Protein AF-A0A8T5RMD9-F1 (afdb_monomer_lite)

Radius of gyration: 17.08 Å; chains: 1; bounding box: 33×36×44 Å

pLDDT: mean 78.81, std 8.8, range [47.44, 91.5]

Foldseek 3Di:
DPVVVVVVVVVVVVVVVVVVVVVLVVCVVVVDDPVNSVLVVQLVVVLVVCVVVDPDPVVSVVSSVVSSVVSVVVCVVCVVVVVVVVVVVD

Sequence (90 aa):
MNEKIREDIQLRIEKLVEKTFKKIIEKATKGDSLEQLVKSLIIEKIMAKLKILIRRTVVKKVAKIVVKKSVDKFWNNHRDQLLNIVENLK

Secondary structure (DSSP, 8-state):
--HHHHHHHHHHHHHHHHHHHHHHHHHHHTT--HHHHHHHHHHHHHHHHHHTT---HHHHHHHHHHHHHHHHHHHHHHHHHHHHHHHTT-

Structure (mmCIF, N/CA/C/O backbone):
data_AF-A0A8T5RMD9-F1
#
_entry.id   AF-A0A8T5RMD9-F1
#
loop_
_atom_site.group_PDB
_atom_site.id
_atom_site.type_symbol
_atom_site.label_atom_id
_atom_site.label_alt_id
_atom_site.label_comp_id
_atom_site.label_asym_id
_atom_site.label_entity_id
_atom_site.label_seq_id
_atom_site.pdbx_PDB_ins_code
_atom_site.Cartn_x
_atom_site.Cartn_y
_atom_site.Cartn_z
_atom_site.occupancy
_atom_site.B_iso_or_equiv
_atom_site.auth_seq_id
_atom_site.auth_comp_id
_atom_site.auth_asym_id
_atom_site.auth_atom_id
_atom_site.pdbx_PDB_model_num
ATOM 1 N N . MET A 1 1 ? 13.354 7.544 32.556 1.00 54.69 1 MET A N 1
ATOM 2 C CA . MET A 1 1 ? 12.763 8.017 31.282 1.00 54.69 1 MET A CA 1
ATOM 3 C C . MET A 1 1 ? 11.617 8.940 31.664 1.00 54.69 1 MET A C 1
ATOM 5 O O . MET A 1 1 ? 10.777 8.499 32.428 1.00 54.69 1 MET A O 1
ATOM 9 N N . ASN A 1 2 ? 11.652 10.220 31.284 1.00 58.69 2 ASN A N 1
ATOM 10 C CA . ASN A 1 2 ? 10.724 11.241 31.796 1.00 58.69 2 ASN A CA 1
ATOM 11 C C . ASN A 1 2 ? 9.276 10.890 31.386 1.00 58.69 2 ASN A C 1
ATOM 13 O O . ASN A 1 2 ? 9.015 10.778 30.190 1.00 58.69 2 ASN A O 1
ATOM 17 N N . GLU A 1 3 ? 8.361 10.671 32.336 1.00 66.00 3 GLU A N 1
ATOM 18 C CA . GLU A 1 3 ? 6.981 10.208 32.071 1.00 66.00 3 GLU A CA 1
ATOM 19 C C . GLU A 1 3 ? 6.241 11.094 31.062 1.00 66.00 3 GLU A C 1
ATOM 21 O O . GLU A 1 3 ? 5.617 10.579 30.137 1.00 66.00 3 GLU A O 1
ATOM 26 N N . LYS A 1 4 ? 6.453 12.414 31.123 1.00 63.50 4 LYS A N 1
ATOM 27 C CA . LYS A 1 4 ? 5.910 13.374 30.146 1.00 63.50 4 LYS A CA 1
ATOM 28 C C . LYS A 1 4 ? 6.369 13.116 28.707 1.00 63.50 4 LYS A C 1
ATOM 30 O O . LYS A 1 4 ? 5.588 13.246 27.773 1.00 63.50 4 LYS A O 1
ATOM 35 N N . ILE A 1 5 ? 7.625 12.700 28.512 1.00 63.19 5 ILE A N 1
ATOM 36 C CA . ILE A 1 5 ? 8.147 12.350 27.179 1.00 63.19 5 ILE A CA 1
ATOM 37 C C . ILE A 1 5 ? 7.444 11.092 26.652 1.00 63.19 5 ILE A C 1
ATOM 39 O O . ILE A 1 5 ? 7.211 10.972 25.451 1.00 63.19 5 ILE A O 1
ATOM 43 N N . ARG A 1 6 ? 7.084 10.154 27.536 1.00 71.50 6 ARG A N 1
ATOM 44 C CA . ARG A 1 6 ? 6.373 8.928 27.159 1.00 71.50 6 ARG A CA 1
ATOM 45 C C . ARG A 1 6 ? 4.932 9.228 26.735 1.00 71.50 6 ARG A C 1
ATOM 47 O O . ARG A 1 6 ? 4.514 8.726 25.695 1.00 71.50 6 ARG A O 1
ATOM 54 N N . GLU A 1 7 ? 4.228 10.082 27.476 1.00 77.12 7 GLU A N 1
ATOM 55 C CA . GLU A 1 7 ? 2.856 10.511 27.161 1.00 77.12 7 GLU A CA 1
ATOM 56 C C . GLU A 1 7 ? 2.776 11.280 25.834 1.00 77.12 7 GLU A C 1
ATOM 58 O O . GLU A 1 7 ? 1.953 10.957 24.978 1.00 77.12 7 GLU A O 1
ATOM 63 N N . ASP A 1 8 ? 3.687 12.228 25.595 1.00 76.56 8 ASP A N 1
ATOM 64 C CA . ASP A 1 8 ? 3.729 12.988 24.338 1.00 76.56 8 ASP A CA 1
ATOM 65 C C . ASP A 1 8 ? 4.005 12.101 23.114 1.00 76.56 8 ASP A C 1
ATOM 67 O O . ASP A 1 8 ? 3.424 12.291 22.037 1.00 76.56 8 ASP A O 1
ATOM 71 N N . ILE A 1 9 ? 4.900 11.117 23.254 1.00 80.94 9 ILE A N 1
ATOM 72 C CA . ILE A 1 9 ? 5.185 10.143 22.192 1.00 80.94 9 ILE A CA 1
ATOM 73 C C . ILE A 1 9 ? 3.956 9.265 21.946 1.00 80.94 9 ILE A C 1
ATOM 75 O O . ILE A 1 9 ? 3.599 9.038 20.788 1.00 80.94 9 ILE A O 1
ATOM 79 N N . GLN A 1 10 ? 3.289 8.808 23.004 1.00 81.25 10 GLN A N 1
ATOM 80 C CA . GLN A 1 10 ? 2.111 7.954 22.898 1.00 81.25 10 GLN A CA 1
ATOM 81 C C . GLN A 1 10 ? 0.944 8.675 22.213 1.00 81.25 10 GLN A C 1
ATOM 83 O O . GLN A 1 10 ? 0.410 8.161 21.232 1.00 81.25 10 GLN A O 1
ATOM 88 N N . LEU A 1 11 ? 0.646 9.916 22.604 1.00 85.12 11 LEU A N 1
ATOM 89 C CA . LEU A 1 11 ? -0.376 10.745 21.954 1.00 85.12 11 LEU A CA 1
ATOM 90 C C . LEU A 1 11 ? -0.066 11.005 20.472 1.00 85.12 11 LEU A C 1
ATOM 92 O O . LEU A 1 11 ? -0.967 11.053 19.628 1.00 85.12 11 LEU A O 1
ATOM 96 N N . ARG A 1 12 ? 1.215 11.173 20.115 1.00 82.81 12 ARG A N 1
ATOM 97 C CA . ARG A 1 12 ? 1.629 11.298 18.707 1.00 82.81 12 ARG A CA 1
ATOM 98 C C . ARG A 1 12 ? 1.417 9.999 17.937 1.00 82.81 12 ARG A C 1
ATOM 100 O O . ARG A 1 12 ? 0.974 10.059 16.790 1.00 82.81 12 ARG A O 1
ATOM 107 N N . ILE A 1 13 ? 1.723 8.852 18.540 1.00 82.38 13 ILE A N 1
ATOM 108 C CA . ILE A 1 13 ? 1.489 7.536 17.936 1.00 82.38 13 ILE A CA 1
ATOM 109 C C . ILE A 1 13 ? -0.009 7.324 17.718 1.00 82.38 13 ILE A C 1
ATOM 111 O O . ILE A 1 13 ? -0.407 7.025 16.596 1.00 82.38 13 ILE A O 1
ATOM 115 N N . GLU A 1 14 ? -0.839 7.552 18.733 1.00 85.06 14 GLU A N 1
ATOM 116 C CA . GLU A 1 14 ? -2.294 7.389 18.651 1.00 85.06 14 GLU A CA 1
ATOM 117 C C . GLU A 1 14 ? -2.898 8.250 17.538 1.00 85.06 14 GLU A C 1
ATOM 119 O O . GLU A 1 14 ? -3.617 7.739 16.680 1.00 85.06 14 GLU A O 1
ATOM 124 N N . LYS A 1 15 ? -2.504 9.527 17.442 1.00 87.00 15 LYS A N 1
ATOM 125 C CA . LYS A 1 15 ? -2.947 10.412 16.349 1.00 87.00 15 LYS A CA 1
ATOM 126 C C . LYS A 1 15 ? -2.526 9.912 14.967 1.00 87.00 15 LYS A C 1
ATOM 128 O O . LYS A 1 15 ? -3.272 10.057 13.995 1.00 87.00 15 LYS A O 1
ATOM 133 N N . LEU A 1 16 ? -1.322 9.352 14.839 1.00 81.12 16 LEU A N 1
ATOM 134 C CA . LEU A 1 16 ? -0.849 8.780 13.576 1.00 81.12 16 LEU A CA 1
ATOM 135 C C . LEU A 1 16 ? -1.625 7.514 13.207 1.00 81.12 16 LEU A C 1
ATOM 137 O O . LEU A 1 16 ? -1.973 7.336 12.035 1.00 81.12 16 LEU A O 1
ATOM 141 N N . VAL A 1 17 ? -1.915 6.667 14.193 1.00 80.38 17 VAL A N 1
ATOM 142 C CA . VAL A 1 17 ? -2.728 5.460 14.032 1.00 80.38 17 VAL A CA 1
ATOM 143 C C . VAL A 1 17 ? -4.137 5.841 13.586 1.00 80.38 17 VAL A C 1
ATOM 145 O O . VAL A 1 17 ? -4.572 5.397 12.524 1.00 80.38 17 VAL A O 1
ATOM 148 N N . GLU A 1 18 ? -4.806 6.744 14.302 1.00 82.19 18 GLU A N 1
ATOM 149 C CA . GLU A 1 18 ? -6.168 7.193 13.994 1.00 82.19 18 GLU A CA 1
ATOM 150 C C . GLU A 1 18 ? -6.267 7.779 12.577 1.00 82.19 18 GLU A C 1
ATOM 152 O O . GLU A 1 18 ? -7.141 7.416 11.787 1.00 82.19 18 GLU A O 1
ATOM 157 N N . LYS A 1 19 ? -5.314 8.639 12.199 1.00 84.56 19 LYS A N 1
ATOM 158 C CA . LYS A 1 19 ? -5.257 9.229 10.855 1.00 84.56 19 LYS A CA 1
ATOM 159 C C . LYS A 1 19 ? -5.054 8.180 9.761 1.00 84.56 19 LYS A C 1
ATOM 161 O O . LYS A 1 19 ? -5.549 8.350 8.645 1.00 84.56 19 LYS A O 1
ATOM 166 N N . THR A 1 20 ? -4.304 7.122 10.056 1.00 78.31 20 THR A N 1
ATOM 167 C CA . THR A 1 20 ? -4.065 6.022 9.116 1.00 78.31 20 THR A CA 1
ATOM 168 C C . THR A 1 20 ? -5.326 5.180 8.950 1.00 78.31 20 THR A C 1
ATOM 170 O O . THR A 1 20 ? -5.726 4.924 7.816 1.00 78.31 20 THR A O 1
ATOM 173 N N . PHE A 1 21 ? -6.007 4.845 10.049 1.00 77.50 21 PHE A N 1
ATOM 174 C CA . PHE A 1 21 ? -7.292 4.146 10.014 1.00 77.50 21 PHE A CA 1
ATOM 175 C C . PHE A 1 21 ? -8.353 4.924 9.236 1.00 77.50 21 PHE A C 1
ATOM 177 O O . PHE A 1 21 ? -8.963 4.357 8.334 1.00 77.50 21 PHE A O 1
ATOM 184 N N . LYS A 1 22 ? -8.507 6.231 9.488 1.00 82.06 22 LYS A N 1
ATOM 185 C CA . LYS A 1 22 ? -9.446 7.085 8.738 1.00 82.06 22 LYS A CA 1
ATOM 186 C C . LYS A 1 22 ? -9.210 7.018 7.229 1.00 82.06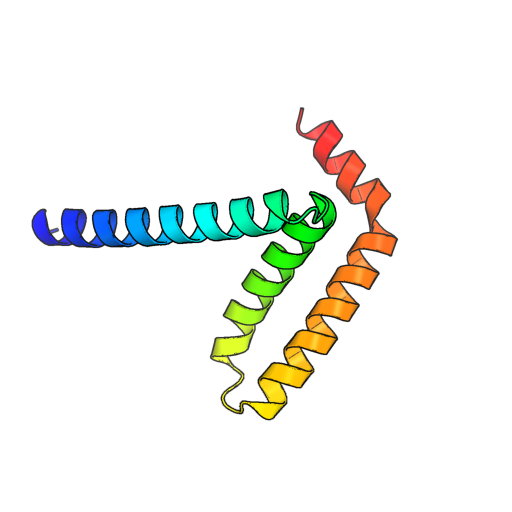 22 LYS A C 1
ATOM 188 O O . LYS A 1 22 ? -10.153 6.816 6.477 1.00 82.06 22 LYS A O 1
ATOM 193 N N . LYS A 1 23 ? -7.953 7.087 6.778 1.00 78.81 23 LYS A N 1
ATOM 194 C CA . LYS A 1 23 ? -7.613 6.973 5.348 1.00 78.81 23 LYS A CA 1
ATOM 195 C C . LYS A 1 23 ? -7.903 5.598 4.754 1.00 78.81 23 LYS A C 1
ATOM 197 O O . LYS A 1 23 ? -8.260 5.516 3.583 1.00 78.81 23 LYS A O 1
ATOM 202 N N . ILE A 1 24 ? -7.677 4.529 5.516 1.00 76.50 24 ILE A N 1
ATOM 203 C CA . ILE A 1 24 ? -7.971 3.163 5.065 1.00 76.50 24 ILE A CA 1
ATOM 204 C C . ILE A 1 24 ? -9.482 2.994 4.917 1.00 76.50 24 ILE A C 1
ATOM 206 O O . ILE A 1 24 ? -9.931 2.530 3.874 1.00 76.50 24 ILE A O 1
ATOM 210 N N . ILE A 1 25 ? -10.246 3.433 5.920 1.00 73.44 25 ILE A N 1
ATOM 211 C CA . ILE A 1 25 ? -11.709 3.393 5.903 1.00 73.44 25 ILE A CA 1
ATOM 212 C C . ILE A 1 25 ? -12.233 4.231 4.737 1.00 73.44 25 ILE A C 1
ATOM 214 O O . ILE A 1 25 ? -12.958 3.697 3.919 1.00 73.44 25 ILE A O 1
ATOM 218 N N . GLU A 1 26 ? -11.791 5.480 4.563 1.00 76.19 26 GLU A N 1
ATOM 219 C CA . GLU A 1 26 ? -12.201 6.329 3.432 1.00 76.19 26 GLU A CA 1
ATOM 220 C C . GLU A 1 26 ? -11.953 5.693 2.058 1.00 76.19 26 GLU A C 1
ATOM 222 O O . GLU A 1 26 ? -12.739 5.907 1.135 1.00 76.19 26 GLU A O 1
ATOM 227 N N . LYS A 1 27 ? -10.857 4.942 1.890 1.00 69.88 27 LYS A N 1
ATOM 228 C CA . LYS A 1 27 ? -10.601 4.194 0.652 1.00 69.88 27 LYS A CA 1
ATOM 229 C C . LYS A 1 27 ? -11.561 3.007 0.523 1.00 69.88 27 LYS A C 1
ATOM 231 O O . LYS A 1 27 ? -12.135 2.818 -0.542 1.00 69.88 27 LYS A O 1
ATOM 236 N N . ALA A 1 28 ? -11.806 2.275 1.611 1.00 68.88 28 ALA A N 1
ATOM 237 C CA . ALA A 1 28 ? -12.756 1.164 1.640 1.00 68.88 28 ALA A CA 1
ATOM 238 C C . ALA A 1 28 ? -14.184 1.620 1.289 1.00 68.88 28 ALA A C 1
ATOM 240 O O . ALA A 1 28 ? -14.852 1.002 0.464 1.00 68.88 28 ALA A O 1
ATOM 241 N N . THR A 1 29 ? -14.640 2.744 1.853 1.00 66.25 29 THR A N 1
ATOM 242 C CA . THR A 1 29 ? -15.990 3.285 1.622 1.00 66.25 29 THR A CA 1
ATOM 243 C C . THR A 1 29 ? -16.184 3.820 0.201 1.00 66.25 29 THR A C 1
ATOM 245 O O . THR A 1 29 ? -17.316 3.928 -0.258 1.00 66.25 29 THR A O 1
ATOM 248 N N . LYS A 1 30 ? -15.102 4.133 -0.527 1.00 67.06 30 LYS A N 1
ATOM 249 C CA . LYS A 1 30 ? -15.148 4.558 -1.939 1.00 67.06 30 LYS A CA 1
ATOM 250 C C . LYS A 1 30 ? -15.329 3.401 -2.927 1.00 67.06 30 LYS A C 1
ATOM 252 O O . LYS A 1 30 ? -15.301 3.634 -4.132 1.00 67.06 30 LYS A O 1
ATOM 257 N N . GLY A 1 31 ? -15.533 2.181 -2.430 1.00 58.38 31 GLY A N 1
ATOM 258 C CA . GLY A 1 31 ? -15.729 0.993 -3.256 1.00 58.38 31 GLY A CA 1
ATOM 259 C C . GLY A 1 31 ? -14.426 0.327 -3.699 1.00 58.38 31 GLY A C 1
ATOM 260 O O . GLY A 1 31 ? -14.472 -0.577 -4.532 1.00 58.38 31 GLY A O 1
ATOM 261 N N . ASP A 1 32 ? -13.273 0.728 -3.147 1.00 66.94 32 ASP A N 1
ATOM 262 C CA . ASP A 1 32 ? -12.031 -0.015 -3.359 1.00 66.94 32 ASP A CA 1
ATOM 263 C C . ASP A 1 32 ? -12.155 -1.391 -2.688 1.00 66.94 32 ASP A C 1
ATOM 265 O O . ASP A 1 32 ? -12.513 -1.504 -1.513 1.00 66.94 32 ASP A O 1
ATOM 269 N N . SER A 1 33 ? -11.829 -2.458 -3.421 1.00 77.88 33 SER A N 1
ATOM 270 C CA . SER A 1 33 ? -11.820 -3.802 -2.846 1.00 77.88 33 SER A CA 1
ATOM 271 C C . SER A 1 33 ? -10.782 -3.916 -1.720 1.00 77.88 33 SER A C 1
ATOM 273 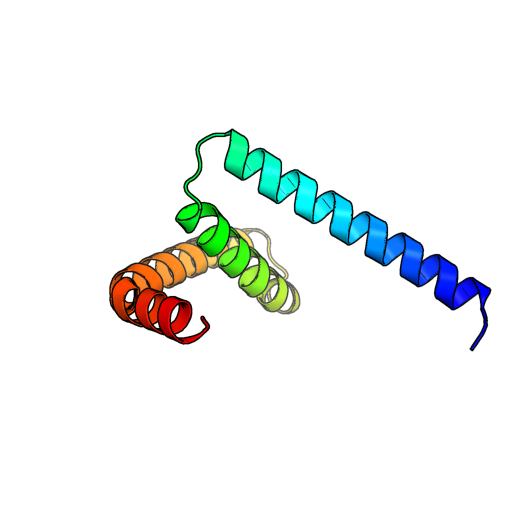O O . SER A 1 33 ? -9.745 -3.247 -1.733 1.00 77.88 33 SER A O 1
ATOM 275 N N . LEU A 1 34 ? -11.015 -4.820 -0.761 1.00 74.88 34 LEU A N 1
ATOM 276 C CA . LEU A 1 34 ? -10.037 -5.160 0.287 1.00 74.88 34 LEU A CA 1
ATOM 277 C C . LEU A 1 34 ? -8.650 -5.476 -0.297 1.00 74.88 34 LEU A C 1
ATOM 279 O O . LEU A 1 34 ? -7.628 -5.074 0.253 1.00 74.88 34 LEU A O 1
ATOM 283 N N . GLU A 1 35 ? -8.616 -6.115 -1.467 1.00 78.75 35 GLU A N 1
ATOM 284 C CA . GLU A 1 35 ? -7.392 -6.344 -2.232 1.00 78.75 35 GLU A CA 1
ATOM 285 C C . GLU A 1 35 ? -6.680 -5.031 -2.613 1.00 78.75 35 GLU A C 1
ATOM 287 O O . GLU A 1 35 ? -5.472 -4.896 -2.404 1.00 78.75 35 GLU A O 1
ATOM 292 N N . GLN A 1 36 ? -7.404 -4.038 -3.138 1.00 80.94 36 GLN A N 1
ATOM 293 C CA . GLN A 1 36 ? -6.827 -2.733 -3.480 1.00 80.94 36 GLN A CA 1
ATOM 294 C C . GLN A 1 36 ? -6.321 -1.967 -2.252 1.00 80.94 36 GLN A C 1
ATOM 296 O O . GLN A 1 36 ? -5.303 -1.267 -2.340 1.00 80.94 36 GLN A O 1
ATOM 301 N N . LEU A 1 37 ? -6.977 -2.129 -1.101 1.00 81.81 37 LEU A N 1
ATOM 302 C CA . LEU A 1 37 ? -6.512 -1.569 0.168 1.00 81.81 37 LEU A CA 1
ATOM 303 C C . LEU A 1 37 ? -5.180 -2.185 0.591 1.00 81.81 37 LEU A C 1
ATOM 305 O O . LEU A 1 37 ? -4.233 -1.449 0.876 1.00 81.81 37 LEU A O 1
ATOM 309 N N . VAL A 1 38 ? -5.073 -3.517 0.569 1.00 81.38 38 VAL A N 1
ATOM 310 C CA . VAL A 1 38 ? -3.835 -4.228 0.914 1.00 81.38 38 VAL A CA 1
ATOM 311 C C . VAL A 1 38 ? -2.707 -3.837 -0.042 1.00 81.38 38 VAL A C 1
ATOM 313 O O . VAL A 1 38 ? -1.637 -3.419 0.408 1.00 81.38 38 VAL A O 1
ATOM 316 N N . LYS A 1 39 ? -2.956 -3.861 -1.357 1.00 84.94 39 LYS A N 1
ATOM 317 C CA . LYS A 1 39 ? -1.988 -3.405 -2.369 1.00 84.94 39 LYS A CA 1
ATOM 318 C C . LYS A 1 39 ? -1.546 -1.962 -2.114 1.00 84.94 39 LYS A C 1
ATOM 320 O O . LYS A 1 39 ? -0.350 -1.670 -2.146 1.00 84.94 39 LYS A O 1
ATOM 325 N N . SER A 1 40 ? -2.479 -1.061 -1.799 1.00 85.00 40 SER A N 1
ATOM 326 C CA . SER A 1 40 ? -2.170 0.336 -1.468 1.00 85.00 40 SER A CA 1
ATOM 327 C C . SER A 1 40 ? -1.277 0.467 -0.236 1.00 85.00 40 SER A C 1
ATOM 329 O O . SER A 1 40 ? -0.325 1.247 -0.263 1.00 85.00 40 SER A O 1
ATOM 331 N N . LEU A 1 41 ? -1.543 -0.298 0.825 1.00 84.31 41 LEU A N 1
ATOM 332 C CA . LEU A 1 41 ? -0.728 -0.292 2.042 1.00 84.31 41 LEU A CA 1
ATOM 333 C C . LEU A 1 41 ? 0.692 -0.802 1.779 1.00 84.31 41 LEU A C 1
ATOM 335 O O . LEU A 1 41 ? 1.660 -0.195 2.244 1.00 84.31 41 LEU A O 1
ATOM 339 N N . ILE A 1 42 ? 0.834 -1.861 0.976 1.00 85.31 42 ILE A N 1
ATOM 340 C CA . ILE A 1 42 ? 2.139 -2.385 0.551 1.00 85.31 42 ILE A CA 1
ATOM 341 C C . ILE A 1 42 ? 2.907 -1.313 -0.234 1.00 85.31 42 ILE A C 1
ATOM 343 O O . ILE A 1 42 ? 4.065 -1.023 0.082 1.00 85.31 42 ILE A O 1
ATOM 347 N N . ILE A 1 43 ? 2.260 -0.668 -1.212 1.00 87.69 43 ILE A N 1
ATOM 348 C CA . ILE A 1 43 ? 2.864 0.414 -2.003 1.00 87.69 43 ILE A CA 1
ATOM 349 C C . ILE A 1 43 ? 3.311 1.564 -1.092 1.00 87.69 43 ILE A C 1
ATOM 351 O O . ILE A 1 43 ? 4.428 2.058 -1.241 1.00 87.69 43 ILE A O 1
ATOM 355 N N . GLU A 1 44 ? 2.476 1.993 -0.141 1.00 87.06 44 GLU A N 1
ATOM 356 C CA . GLU A 1 44 ? 2.812 3.066 0.801 1.00 87.06 44 GLU A CA 1
ATOM 357 C C . GLU A 1 44 ? 4.019 2.698 1.678 1.00 87.06 44 GLU A C 1
ATOM 359 O O . GLU A 1 44 ? 4.933 3.515 1.829 1.00 87.06 44 GLU A O 1
ATOM 364 N N . LYS A 1 45 ? 4.086 1.458 2.181 1.00 85.81 45 LYS A N 1
ATOM 365 C CA . LYS A 1 45 ? 5.213 0.955 2.983 1.00 85.81 45 LYS A CA 1
ATOM 366 C C . LYS A 1 45 ? 6.520 0.921 2.182 1.00 85.81 45 LYS A C 1
ATOM 368 O O . LYS A 1 45 ? 7.552 1.376 2.679 1.00 85.81 45 LYS A O 1
ATOM 373 N N . ILE A 1 46 ? 6.487 0.425 0.942 1.00 87.38 46 ILE A N 1
ATOM 374 C CA . ILE A 1 46 ? 7.658 0.388 0.049 1.00 87.38 46 ILE A CA 1
ATOM 375 C C . ILE A 1 46 ? 8.097 1.814 -0.295 1.00 87.38 46 ILE A C 1
ATOM 377 O O . ILE A 1 46 ? 9.273 2.152 -0.169 1.00 87.38 46 ILE A O 1
ATOM 381 N N . MET A 1 47 ? 7.153 2.685 -0.657 1.00 85.81 47 MET A N 1
ATOM 382 C CA . MET A 1 47 ? 7.443 4.085 -0.967 1.00 85.81 47 MET A CA 1
ATOM 383 C C . MET A 1 47 ? 8.017 4.841 0.233 1.00 85.81 47 MET A C 1
ATOM 385 O O . MET A 1 47 ? 8.869 5.703 0.034 1.00 85.81 47 MET A O 1
ATOM 389 N N . ALA A 1 48 ? 7.599 4.533 1.464 1.00 85.19 48 ALA A N 1
ATOM 390 C CA . ALA A 1 48 ? 8.175 5.121 2.672 1.00 85.19 48 ALA A CA 1
ATOM 391 C C . ALA A 1 48 ? 9.656 4.743 2.838 1.00 85.19 48 ALA A C 1
ATOM 393 O O . ALA A 1 48 ? 10.470 5.623 3.116 1.00 85.19 48 ALA A O 1
ATOM 394 N N . LYS A 1 49 ? 10.019 3.477 2.579 1.00 83.62 49 LYS A N 1
ATOM 395 C CA . LYS A 1 49 ? 11.425 3.038 2.557 1.00 83.62 49 LYS A CA 1
ATOM 396 C C . LYS A 1 49 ? 12.212 3.721 1.433 1.00 83.62 49 LYS A C 1
ATOM 398 O O . LYS A 1 49 ? 13.296 4.240 1.670 1.00 83.62 49 LYS A O 1
ATOM 403 N N . LEU A 1 50 ? 11.646 3.798 0.227 1.00 82.06 50 LEU A N 1
ATOM 404 C CA . LEU A 1 50 ? 12.298 4.437 -0.924 1.00 82.06 50 LEU A CA 1
ATOM 405 C C . LEU A 1 50 ? 12.434 5.959 -0.779 1.00 82.06 50 LEU A C 1
ATOM 407 O O . LEU A 1 50 ? 13.368 6.541 -1.323 1.00 82.06 50 LEU A O 1
ATOM 411 N N . LYS A 1 51 ? 11.543 6.622 -0.030 1.00 77.25 51 LYS A N 1
ATOM 412 C CA . LYS A 1 51 ? 11.606 8.071 0.228 1.00 77.25 51 LYS A CA 1
ATOM 413 C C . LYS A 1 51 ? 12.912 8.480 0.921 1.00 77.25 51 LYS A C 1
ATOM 415 O O . LYS A 1 51 ? 13.350 9.607 0.730 1.00 77.25 51 LYS A O 1
ATOM 420 N N . ILE A 1 52 ? 13.537 7.574 1.674 1.00 75.56 52 ILE A N 1
ATOM 421 C CA . ILE A 1 52 ? 14.849 7.795 2.300 1.00 75.56 52 ILE A CA 1
ATOM 422 C C . ILE A 1 52 ? 15.938 7.991 1.230 1.00 75.56 52 ILE A C 1
ATOM 424 O O . ILE A 1 52 ? 16.853 8.789 1.411 1.00 75.56 52 ILE A O 1
ATOM 428 N N . LEU A 1 53 ? 15.809 7.311 0.087 1.00 74.06 53 LEU A N 1
ATOM 429 C CA . LEU A 1 53 ? 16.796 7.310 -0.995 1.00 74.06 53 LEU A CA 1
ATOM 430 C C . LEU A 1 53 ? 16.463 8.321 -2.107 1.00 74.06 53 LEU A C 1
ATOM 432 O O . LEU A 1 53 ? 17.353 8.860 -2.760 1.00 74.06 53 LEU A O 1
ATOM 436 N N . ILE A 1 54 ? 15.179 8.611 -2.331 1.00 74.69 54 ILE A N 1
ATOM 437 C CA . ILE A 1 54 ? 14.720 9.419 -3.466 1.00 74.69 54 ILE A CA 1
ATOM 438 C C . ILE A 1 54 ? 14.492 10.877 -3.048 1.00 74.69 54 ILE A C 1
ATOM 440 O O . ILE A 1 54 ? 13.456 11.219 -2.477 1.00 74.69 54 ILE A O 1
ATOM 444 N N . ARG A 1 55 ? 15.424 11.765 -3.421 1.00 75.69 55 ARG A N 1
ATOM 445 C CA . ARG A 1 55 ? 15.320 13.220 -3.170 1.00 75.69 55 ARG A CA 1
ATOM 446 C C . ARG A 1 55 ? 14.532 13.995 -4.238 1.00 75.69 55 ARG A C 1
ATOM 448 O O . ARG A 1 55 ? 13.980 15.048 -3.941 1.00 75.69 55 ARG A O 1
ATOM 455 N N . ARG A 1 56 ? 14.461 13.500 -5.482 1.00 83.00 56 ARG A N 1
ATOM 456 C CA . ARG A 1 56 ? 13.848 14.219 -6.622 1.00 83.00 56 ARG A CA 1
ATOM 457 C C . ARG A 1 56 ? 12.375 13.845 -6.835 1.00 83.00 56 ARG A C 1
ATOM 459 O O . ARG A 1 56 ? 12.033 12.668 -6.946 1.00 83.00 56 ARG A O 1
ATOM 466 N N . THR A 1 57 ? 11.511 14.849 -7.002 1.00 78.75 57 THR A N 1
ATOM 467 C CA . THR A 1 57 ? 10.055 14.683 -7.206 1.00 78.75 57 THR A CA 1
ATOM 468 C C . THR A 1 57 ? 9.704 13.847 -8.438 1.00 78.75 57 THR A C 1
ATOM 470 O O . THR A 1 57 ? 8.796 13.017 -8.379 1.00 78.75 57 THR A O 1
ATOM 473 N N . VAL A 1 58 ? 10.434 14.022 -9.544 1.00 76.81 58 VAL A N 1
ATOM 474 C CA . VAL A 1 58 ? 10.211 13.261 -10.787 1.00 76.81 58 VAL A CA 1
ATOM 475 C C . VAL A 1 58 ? 10.489 11.773 -10.566 1.00 76.81 58 VAL A C 1
ATOM 477 O O . VAL A 1 58 ? 9.650 10.929 -10.877 1.00 76.81 58 VAL A O 1
ATOM 480 N N . VAL A 1 59 ? 11.608 11.452 -9.914 1.00 81.25 59 VAL A N 1
ATOM 481 C CA . VAL A 1 59 ? 11.991 10.070 -9.584 1.00 81.25 59 VAL A CA 1
ATOM 482 C C . VAL A 1 59 ? 10.969 9.431 -8.645 1.00 81.25 59 VAL A C 1
ATOM 484 O O . VAL A 1 59 ? 10.624 8.268 -8.813 1.00 81.25 59 VAL A O 1
ATOM 487 N N . LYS A 1 60 ? 10.393 10.197 -7.711 1.00 83.38 60 LYS A N 1
ATOM 488 C CA . LYS A 1 60 ? 9.329 9.710 -6.822 1.00 83.38 60 LYS A CA 1
ATOM 489 C C . LYS A 1 60 ? 8.069 9.289 -7.587 1.00 83.38 60 LYS A C 1
ATOM 491 O O . LYS A 1 60 ? 7.449 8.292 -7.219 1.00 83.38 60 LYS A O 1
ATOM 496 N N . LYS A 1 61 ? 7.684 10.025 -8.638 1.00 85.00 61 LYS A N 1
ATOM 497 C CA . LYS A 1 61 ? 6.544 9.650 -9.494 1.00 85.00 61 LYS A CA 1
ATOM 498 C C . LYS A 1 61 ? 6.833 8.353 -10.250 1.00 85.00 61 LYS A C 1
ATOM 500 O O . LYS A 1 61 ? 6.010 7.444 -10.207 1.00 85.00 61 LYS A O 1
ATOM 505 N N . VAL A 1 62 ? 8.011 8.246 -10.868 1.00 86.88 62 VAL A N 1
ATOM 506 C CA . VAL A 1 62 ? 8.423 7.042 -11.610 1.00 86.88 62 VAL A CA 1
ATOM 507 C C . VAL A 1 62 ? 8.508 5.832 -10.681 1.00 86.88 62 VAL A C 1
ATOM 509 O O . VAL A 1 62 ? 7.907 4.800 -10.964 1.00 86.88 62 VAL A O 1
ATOM 512 N N . ALA A 1 63 ? 9.152 5.978 -9.522 1.00 86.94 63 ALA A N 1
ATOM 513 C CA . ALA A 1 63 ? 9.247 4.924 -8.519 1.00 86.94 63 ALA A CA 1
ATOM 514 C C . ALA A 1 63 ? 7.864 4.442 -8.070 1.00 86.94 63 ALA A C 1
ATOM 516 O O . ALA A 1 63 ? 7.635 3.241 -7.997 1.00 86.94 63 ALA A O 1
ATOM 517 N N . LYS A 1 64 ? 6.908 5.354 -7.850 1.00 87.44 64 LYS A N 1
ATOM 518 C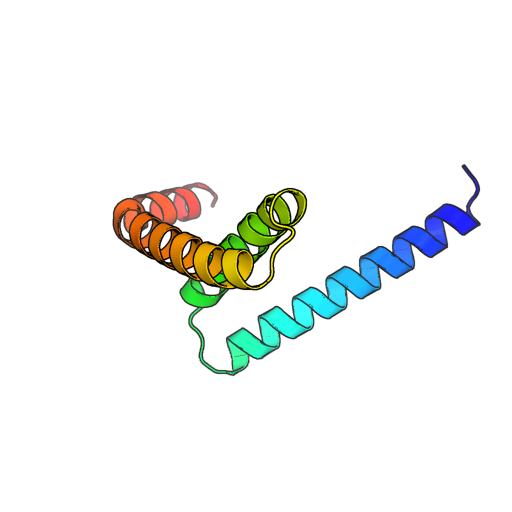 CA . LYS A 1 64 ? 5.536 4.973 -7.490 1.00 87.44 64 LYS A CA 1
ATOM 519 C C . LYS A 1 64 ? 4.871 4.115 -8.572 1.00 87.44 64 LYS A C 1
ATOM 521 O O . LYS A 1 64 ? 4.186 3.154 -8.233 1.00 87.44 64 LYS A O 1
ATOM 526 N N . ILE A 1 65 ? 5.075 4.440 -9.849 1.00 90.19 65 ILE A N 1
ATOM 527 C CA . ILE A 1 65 ? 4.537 3.659 -10.974 1.00 90.19 65 ILE A CA 1
ATOM 528 C C . ILE A 1 65 ? 5.174 2.267 -11.012 1.00 90.19 65 ILE A C 1
ATOM 530 O O . ILE A 1 65 ? 4.458 1.276 -11.139 1.00 90.19 65 ILE A O 1
ATOM 534 N N . VAL A 1 66 ? 6.499 2.190 -10.865 1.00 89.94 66 VAL A N 1
ATOM 535 C CA . VAL A 1 66 ? 7.233 0.917 -10.857 1.00 89.94 66 VAL A CA 1
ATOM 536 C C . VAL A 1 66 ? 6.784 0.045 -9.688 1.00 89.94 66 VAL A C 1
ATOM 538 O O . VAL A 1 66 ? 6.412 -1.102 -9.897 1.00 89.94 66 VAL A O 1
ATOM 541 N N . VAL A 1 67 ? 6.731 0.602 -8.475 1.00 89.88 67 VAL A N 1
ATOM 542 C CA . VAL A 1 67 ? 6.275 -0.113 -7.274 1.00 89.88 67 VAL A CA 1
ATOM 543 C C . VAL A 1 67 ? 4.849 -0.621 -7.456 1.00 89.88 67 VAL A C 1
ATOM 545 O O . VAL A 1 67 ? 4.595 -1.783 -7.161 1.00 89.88 67 VAL A O 1
ATOM 548 N N . LYS A 1 68 ? 3.933 0.200 -7.989 1.00 91.06 68 LYS A N 1
ATOM 549 C CA . LYS A 1 68 ? 2.561 -0.239 -8.269 1.00 91.06 68 LYS A CA 1
ATOM 550 C C . LYS A 1 68 ? 2.542 -1.439 -9.222 1.00 91.06 68 LYS A C 1
ATOM 552 O O . LYS A 1 68 ? 1.968 -2.463 -8.875 1.00 91.06 68 LYS A O 1
ATOM 557 N N . LYS A 1 69 ? 3.235 -1.349 -10.364 1.00 91.50 69 LYS A N 1
ATOM 558 C CA . LYS A 1 69 ? 3.321 -2.452 -11.338 1.00 91.50 69 LYS A CA 1
ATOM 559 C C . LYS A 1 69 ? 3.916 -3.724 -10.730 1.00 91.50 69 LYS A C 1
ATOM 561 O O . LYS A 1 69 ? 3.416 -4.811 -10.998 1.00 91.50 69 LYS A O 1
ATOM 566 N N . SER A 1 70 ? 4.963 -3.598 -9.917 1.00 89.69 70 SER A N 1
ATOM 567 C CA . SER A 1 70 ? 5.592 -4.741 -9.252 1.00 89.69 70 SER A CA 1
ATOM 568 C C . SER A 1 70 ? 4.668 -5.392 -8.228 1.00 89.69 70 SER A C 1
ATOM 570 O O . SER A 1 70 ? 4.589 -6.614 -8.190 1.00 89.69 70 SER A O 1
ATOM 572 N N . VAL A 1 71 ? 3.949 -4.596 -7.430 1.00 88.69 71 VAL A N 1
ATOM 573 C CA . VAL A 1 71 ? 2.972 -5.103 -6.454 1.00 88.69 71 VAL A CA 1
ATOM 574 C C . VAL A 1 71 ? 1.810 -5.793 -7.163 1.00 88.69 71 VAL A C 1
ATOM 576 O O . VAL A 1 71 ? 1.456 -6.901 -6.778 1.00 88.69 71 VAL A O 1
ATOM 579 N N . ASP A 1 72 ? 1.268 -5.197 -8.228 1.00 89.44 72 ASP A N 1
ATOM 580 C CA . ASP A 1 72 ? 0.196 -5.808 -9.021 1.00 89.44 72 ASP A CA 1
ATOM 581 C C . ASP A 1 72 ? 0.650 -7.134 -9.651 1.00 89.44 72 ASP A C 1
ATOM 583 O O . ASP A 1 72 ? -0.038 -8.146 -9.523 1.00 89.44 72 ASP A O 1
ATOM 587 N N . LYS A 1 73 ? 1.842 -7.163 -10.265 1.00 90.25 73 LYS A N 1
ATOM 588 C CA . LYS A 1 73 ? 2.414 -8.381 -10.859 1.00 90.25 73 LYS A CA 1
ATOM 589 C C . LYS A 1 73 ? 2.661 -9.465 -9.810 1.00 90.25 73 LYS A C 1
ATOM 591 O O . LYS A 1 73 ? 2.314 -10.620 -10.034 1.00 90.25 73 LYS A O 1
ATOM 596 N N . PHE A 1 74 ? 3.261 -9.104 -8.676 1.00 88.62 74 PHE A N 1
ATOM 597 C CA . PHE A 1 74 ? 3.530 -10.053 -7.599 1.00 88.62 74 PHE A CA 1
ATOM 598 C C . PHE A 1 74 ? 2.232 -10.634 -7.046 1.00 88.62 74 PHE A C 1
ATOM 600 O O . PHE A 1 74 ? 2.124 -11.849 -6.919 1.00 88.62 74 PHE A O 1
ATOM 607 N N . TRP A 1 75 ? 1.246 -9.775 -6.782 1.00 85.38 75 TRP A N 1
ATOM 608 C CA . TRP A 1 75 ? -0.052 -10.189 -6.271 1.00 85.38 75 TRP A CA 1
ATOM 609 C C . TRP A 1 75 ? -0.754 -11.147 -7.221 1.00 85.38 75 TRP A C 1
ATOM 611 O O . TRP A 1 75 ? -1.194 -12.196 -6.783 1.00 85.38 75 TRP A O 1
ATOM 621 N N . ASN A 1 76 ? -0.816 -10.835 -8.516 1.00 85.25 76 ASN A N 1
ATOM 622 C CA . ASN A 1 76 ? -1.486 -11.701 -9.486 1.00 85.25 76 ASN A CA 1
ATOM 623 C C . ASN A 1 76 ? -0.789 -13.063 -9.620 1.00 85.25 76 ASN A C 1
ATOM 625 O O . ASN A 1 76 ? -1.464 -14.076 -9.744 1.00 85.25 76 ASN A O 1
ATOM 629 N N . ASN A 1 77 ? 0.545 -13.092 -9.551 1.00 86.69 77 ASN A N 1
ATOM 630 C CA . ASN A 1 77 ? 1.316 -14.328 -9.693 1.00 86.69 77 ASN A CA 1
ATOM 631 C C . ASN A 1 77 ? 1.300 -15.216 -8.440 1.00 86.6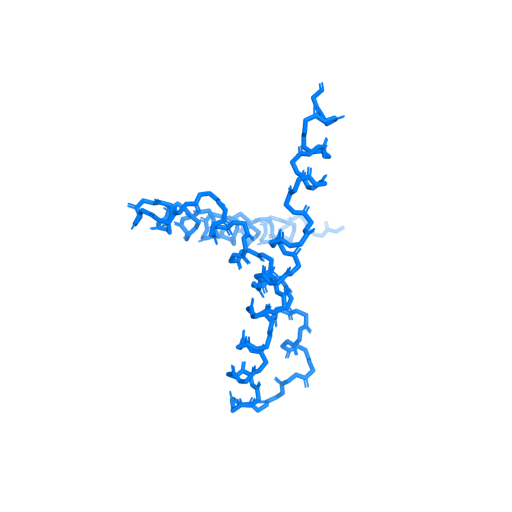9 77 ASN A C 1
ATOM 633 O O . ASN A 1 77 ? 1.517 -16.416 -8.554 1.00 86.69 77 ASN A O 1
ATOM 637 N N . HIS A 1 78 ? 1.085 -14.638 -7.256 1.00 84.19 78 HIS A N 1
ATOM 638 C CA . HIS A 1 78 ? 1.158 -15.355 -5.976 1.00 84.19 78 HIS A CA 1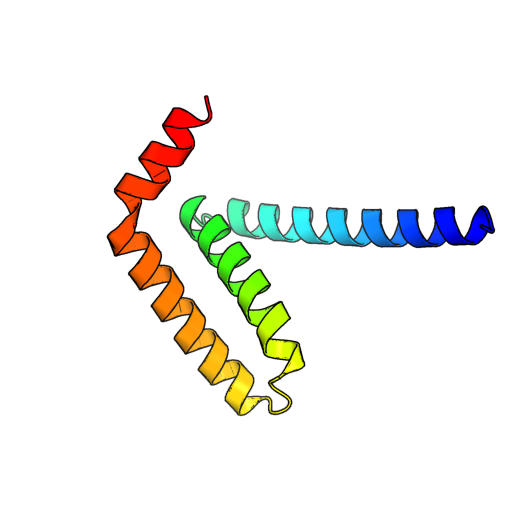
ATOM 639 C C . HIS A 1 78 ? -0.167 -15.305 -5.208 1.00 84.19 78 HIS A C 1
ATOM 641 O O . HIS A 1 78 ? -0.191 -15.614 -4.019 1.00 84.19 78 HIS A O 1
ATOM 647 N N . ARG A 1 79 ? -1.268 -14.899 -5.854 1.00 75.8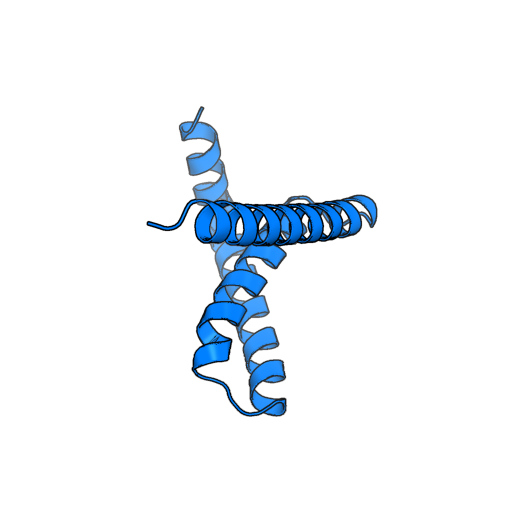8 79 ARG A N 1
ATOM 648 C CA . ARG A 1 79 ? -2.572 -14.685 -5.208 1.00 75.88 79 ARG A CA 1
ATOM 649 C C . ARG A 1 79 ? -3.020 -15.921 -4.440 1.00 75.88 79 ARG A C 1
ATOM 651 O O . ARG A 1 79 ? -3.353 -15.811 -3.266 1.00 75.88 79 ARG A O 1
ATOM 658 N N . ASP A 1 80 ? -2.950 -17.081 -5.080 1.00 76.19 80 ASP A N 1
ATOM 659 C CA . ASP A 1 80 ? -3.400 -18.345 -4.497 1.00 76.19 80 ASP A CA 1
ATOM 660 C C . ASP A 1 80 ? -2.503 -18.779 -3.332 1.00 76.19 80 ASP A C 1
ATOM 662 O O . ASP A 1 80 ? -2.988 -19.231 -2.300 1.00 76.19 80 ASP A O 1
ATOM 666 N N . GLN A 1 81 ? -1.191 -18.546 -3.431 1.00 77.06 81 GLN A N 1
ATOM 667 C CA . GLN A 1 81 ? -0.261 -18.803 -2.328 1.00 77.06 81 GLN A CA 1
ATOM 668 C C . GLN A 1 81 ? -0.502 -17.867 -1.138 1.00 77.06 81 GLN A C 1
ATOM 670 O O . GLN A 1 81 ? -0.446 -18.302 0.008 1.00 77.06 81 GLN A O 1
ATOM 675 N N . LEU A 1 82 ? -0.789 -16.588 -1.393 1.00 72.62 82 LEU A N 1
ATOM 676 C CA . LEU A 1 82 ? -1.107 -15.613 -0.350 1.00 72.62 82 LEU A CA 1
ATOM 677 C C . LEU A 1 82 ? -2.424 -15.955 0.353 1.00 72.62 82 LEU A C 1
ATOM 679 O O . LEU A 1 82 ? -2.491 -15.869 1.576 1.00 72.62 82 LEU A O 1
ATOM 683 N N . LEU A 1 83 ? -3.445 -16.369 -0.402 1.00 74.44 83 LEU A N 1
ATOM 684 C CA . LEU A 1 83 ? -4.718 -16.825 0.158 1.00 74.44 83 LEU A CA 1
ATOM 685 C C . LEU A 1 83 ? -4.531 -18.094 0.997 1.00 74.44 83 LEU A C 1
ATOM 687 O O . LEU A 1 83 ? -4.999 -18.127 2.131 1.00 74.44 83 LEU A O 1
ATOM 691 N N . ASN A 1 84 ? -3.741 -19.058 0.517 1.00 73.25 84 ASN A N 1
ATOM 692 C CA . ASN A 1 84 ? -3.393 -20.255 1.284 1.00 73.25 84 ASN A CA 1
ATOM 693 C C . ASN A 1 84 ? -2.660 -19.925 2.593 1.00 73.25 84 ASN A C 1
ATOM 695 O O . ASN A 1 84 ? -2.908 -20.563 3.611 1.00 73.25 84 ASN A O 1
ATOM 699 N N . ILE A 1 85 ? -1.759 -18.938 2.613 1.00 72.19 85 ILE A N 1
ATOM 700 C CA . ILE A 1 85 ? -1.100 -18.514 3.862 1.00 72.19 85 ILE A CA 1
ATOM 701 C C . ILE A 1 85 ? -2.125 -17.938 4.846 1.00 72.19 85 ILE A C 1
ATOM 703 O O . ILE A 1 85 ? -2.056 -18.233 6.034 1.00 72.19 85 ILE A O 1
ATOM 707 N N . VAL A 1 86 ? -3.075 -17.131 4.367 1.00 70.94 86 VAL A N 1
ATOM 708 C CA . VAL A 1 86 ? -4.124 -16.540 5.214 1.00 70.94 86 VAL A CA 1
ATOM 709 C C . VAL A 1 86 ? -5.064 -17.608 5.772 1.00 70.94 86 VAL A C 1
ATOM 711 O O . VAL A 1 86 ? -5.434 -17.529 6.940 1.00 70.94 86 VAL A O 1
ATOM 714 N N . GLU A 1 87 ? -5.423 -18.616 4.977 1.00 67.81 87 GLU A N 1
ATOM 715 C CA . GLU A 1 87 ? -6.243 -19.738 5.445 1.00 67.81 87 GLU A CA 1
ATOM 716 C C . GLU A 1 87 ? -5.517 -20.612 6.470 1.00 67.81 87 GLU A C 1
ATOM 718 O O . GLU A 1 87 ? -6.142 -21.046 7.429 1.00 67.81 87 GLU A O 1
ATOM 723 N N . ASN A 1 88 ? -4.201 -20.794 6.335 1.00 68.81 88 ASN A N 1
ATOM 724 C CA . ASN A 1 88 ? -3.384 -21.557 7.287 1.00 68.81 88 ASN A CA 1
ATOM 725 C C . ASN A 1 88 ? -2.973 -20.768 8.547 1.00 68.81 88 ASN A C 1
ATOM 727 O O . ASN A 1 88 ? -2.287 -21.308 9.412 1.00 68.81 88 ASN A O 1
ATOM 731 N N . LEU A 1 89 ? -3.339 -19.486 8.644 1.00 65.12 89 LEU A N 1
ATOM 732 C CA . LEU A 1 89 ? -3.178 -18.679 9.860 1.00 65.12 89 LEU A CA 1
ATOM 733 C C . LEU A 1 89 ? -4.405 -18.756 10.789 1.00 65.12 89 LEU A C 1
ATOM 735 O O . LEU A 1 89 ? -4.353 -18.189 11.882 1.00 65.12 89 LEU A O 1
ATOM 739 N N . LYS A 1 90 ? -5.496 -19.401 10.350 1.00 47.44 90 LYS A N 1
ATOM 740 C CA . LYS A 1 90 ? -6.646 -19.765 11.193 1.00 47.44 90 LYS A CA 1
ATOM 741 C C . LYS A 1 90 ? -6.346 -21.010 12.017 1.00 47.44 90 LYS A C 1
ATOM 743 O O . LYS A 1 90 ? -6.840 -21.035 13.164 1.00 47.44 90 LYS A O 1
#